Protein AF-A0A6P8VAU6-F1 (afdb_monomer)

Structure (mmCIF, N/CA/C/O backbone):
data_AF-A0A6P8VAU6-F1
#
_entry.id   AF-A0A6P8VAU6-F1
#
loop_
_atom_site.group_PDB
_atom_site.id
_atom_site.type_symbol
_atom_site.label_atom_id
_atom_site.label_alt_id
_atom_site.label_comp_id
_atom_site.label_asym_id
_atom_site.label_entity_id
_atom_site.label_seq_id
_atom_site.pdbx_PDB_ins_code
_atom_site.Cartn_x
_atom_site.Cartn_y
_atom_site.Cartn_z
_atom_site.occupancy
_atom_site.B_iso_or_equiv
_atom_site.auth_seq_id
_atom_site.auth_comp_id
_atom_site.auth_asym_id
_atom_site.auth_atom_id
_atom_site.pdbx_PDB_model_num
ATOM 1 N N . MET A 1 1 ? -32.725 13.453 7.849 1.00 46.34 1 MET A N 1
ATOM 2 C CA . MET A 1 1 ? -32.582 12.201 7.088 1.00 46.34 1 MET A CA 1
ATOM 3 C C . MET A 1 1 ? -31.095 12.018 7.009 1.00 46.34 1 MET A C 1
ATOM 5 O O . MET A 1 1 ? -30.476 12.640 6.162 1.00 46.34 1 MET A O 1
ATOM 9 N N . ASP A 1 2 ? -30.546 11.376 8.035 1.00 48.91 2 ASP A N 1
ATOM 10 C CA . ASP A 1 2 ? -29.108 11.193 8.159 1.00 48.91 2 ASP A CA 1
ATOM 11 C C . ASP A 1 2 ? -28.648 10.354 6.969 1.00 48.91 2 ASP A C 1
ATOM 13 O O . ASP A 1 2 ? -29.185 9.271 6.717 1.00 48.91 2 ASP A O 1
ATOM 17 N N . GLU A 1 3 ? -27.739 10.915 6.176 1.00 56.34 3 GLU A N 1
ATOM 18 C CA . GLU A 1 3 ? -27.004 10.155 5.178 1.00 56.34 3 GLU A CA 1
ATOM 19 C C . GLU A 1 3 ? -26.268 9.054 5.935 1.00 56.34 3 GLU A C 1
ATOM 21 O O . GLU A 1 3 ? -25.452 9.318 6.816 1.00 56.34 3 GLU A O 1
ATOM 26 N N . VAL A 1 4 ? -26.624 7.804 5.645 1.00 54.16 4 VAL A N 1
ATOM 27 C CA . VAL A 1 4 ? -25.883 6.643 6.125 1.00 54.16 4 VAL A CA 1
ATOM 28 C C . VAL A 1 4 ? -24.518 6.705 5.446 1.00 54.16 4 VAL A C 1
ATOM 30 O O . VAL A 1 4 ? -24.362 6.218 4.328 1.00 54.16 4 VAL A O 1
ATOM 33 N N . LEU A 1 5 ? -23.542 7.343 6.091 1.00 50.38 5 LEU A N 1
ATOM 34 C CA . LEU A 1 5 ? -22.136 7.111 5.793 1.00 50.38 5 LEU A CA 1
ATOM 35 C C . LEU A 1 5 ? -21.870 5.664 6.204 1.00 50.38 5 LEU A C 1
ATOM 37 O O . LEU A 1 5 ? -21.798 5.342 7.387 1.00 50.38 5 LEU A O 1
ATOM 41 N N . GLN A 1 6 ? -21.856 4.769 5.218 1.00 59.06 6 GLN A N 1
ATOM 42 C CA . GLN A 1 6 ? -21.338 3.423 5.418 1.00 59.06 6 GLN A CA 1
ATOM 43 C C . GLN A 1 6 ? -19.863 3.589 5.783 1.00 59.06 6 GLN A C 1
ATOM 45 O O . GLN A 1 6 ? -19.097 4.118 4.979 1.00 59.06 6 GLN A O 1
ATOM 50 N N . GLU A 1 7 ? -19.484 3.200 6.998 1.00 66.50 7 GLU A N 1
ATOM 51 C CA . GLU A 1 7 ? -18.077 3.113 7.384 1.00 66.50 7 GLU A CA 1
ATOM 52 C C . GLU A 1 7 ? -17.370 2.207 6.366 1.00 66.50 7 GLU A C 1
ATOM 54 O O . GLU A 1 7 ? -17.841 1.103 6.070 1.00 66.50 7 GLU A O 1
ATOM 59 N N . LEU A 1 8 ? -16.285 2.691 5.755 1.00 82.19 8 LEU A N 1
ATOM 60 C CA . LEU A 1 8 ? -15.542 1.890 4.792 1.00 82.19 8 LEU A CA 1
ATOM 61 C C . LEU A 1 8 ? -14.695 0.892 5.569 1.00 82.19 8 LEU A C 1
ATOM 63 O O . LEU A 1 8 ? -13.731 1.250 6.236 1.00 82.19 8 LEU A O 1
ATOM 67 N N . GLU A 1 9 ? -15.037 -0.386 5.462 1.00 90.25 9 GLU A N 1
ATOM 68 C CA . GLU A 1 9 ? -14.318 -1.435 6.189 1.00 90.25 9 GLU A CA 1
ATOM 69 C C . GLU A 1 9 ? -12.949 -1.739 5.551 1.00 90.25 9 GLU A C 1
ATOM 71 O O . GLU A 1 9 ? -12.030 -2.199 6.230 1.00 90.25 9 GLU A O 1
ATOM 76 N N . GLY A 1 10 ? -12.773 -1.447 4.255 1.00 92.38 10 GLY A N 1
ATOM 77 C CA . GLY A 1 10 ? -11.536 -1.719 3.526 1.00 92.38 10 GLY A CA 1
ATOM 78 C C . GLY A 1 10 ? -11.253 -0.763 2.366 1.00 92.38 10 GLY A C 1
ATOM 79 O O . GLY A 1 10 ? -12.150 -0.349 1.635 1.00 92.38 10 GLY A O 1
ATOM 80 N N . LEU A 1 11 ? -9.969 -0.468 2.171 1.00 95.44 11 LEU A N 1
ATOM 81 C CA . LEU A 1 11 ? -9.415 0.352 1.097 1.00 95.44 11 LEU A CA 1
ATOM 82 C C . LEU A 1 11 ? -8.437 -0.484 0.268 1.00 95.44 11 LEU A C 1
ATOM 84 O O . LEU A 1 11 ? -7.474 -1.033 0.801 1.00 95.44 11 LEU A O 1
ATOM 88 N N . ILE A 1 12 ? -8.654 -0.541 -1.048 1.00 97.56 12 ILE A N 1
ATOM 89 C CA . ILE A 1 12 ? -7.686 -1.099 -1.998 1.00 97.56 12 ILE A CA 1
ATOM 90 C C . ILE A 1 12 ? -7.012 0.059 -2.732 1.00 97.56 12 ILE A C 1
ATOM 92 O O . ILE A 1 12 ? -7.663 0.788 -3.477 1.00 97.56 12 ILE A O 1
ATOM 96 N N . PHE A 1 13 ? -5.702 0.199 -2.559 1.00 98.19 13 PHE A N 1
ATOM 97 C CA . PHE A 1 13 ? -4.890 1.219 -3.212 1.00 98.19 13 PHE A CA 1
ATOM 98 C C . PHE A 1 13 ? -3.945 0.569 -4.225 1.00 98.19 13 PHE A C 1
ATOM 100 O O . PHE A 1 13 ? -3.174 -0.324 -3.882 1.00 98.19 13 PHE A O 1
ATOM 107 N N . VAL A 1 14 ? -3.988 0.985 -5.490 1.00 98.06 14 VAL A N 1
ATOM 108 C CA . VAL A 1 14 ? -3.188 0.365 -6.558 1.00 98.06 14 VAL A CA 1
ATOM 109 C C . VAL A 1 14 ? -2.105 1.329 -7.014 1.00 98.06 14 VAL A C 1
ATOM 111 O O . VAL A 1 14 ? -2.408 2.423 -7.478 1.00 98.06 14 VAL A O 1
ATOM 114 N N . VAL A 1 15 ? -0.847 0.897 -6.944 1.00 97.81 15 VAL A N 1
ATOM 115 C CA . VAL A 1 15 ? 0.310 1.690 -7.368 1.00 97.81 15 VAL A CA 1
ATOM 116 C C . VAL A 1 15 ? 0.929 1.076 -8.613 1.00 97.81 15 VAL A C 1
ATOM 118 O O . VAL A 1 15 ? 1.214 -0.122 -8.658 1.00 97.81 15 VAL A O 1
ATOM 121 N N . ASP A 1 16 ? 1.157 1.899 -9.634 1.00 97.56 16 ASP A N 1
ATOM 122 C CA . ASP A 1 16 ? 1.982 1.521 -10.778 1.00 97.56 16 ASP A CA 1
ATOM 123 C C . ASP A 1 16 ? 3.454 1.485 -10.353 1.00 97.56 16 ASP A C 1
ATOM 125 O O . ASP A 1 16 ? 4.120 2.513 -10.264 1.00 97.56 16 ASP A O 1
ATOM 129 N N . SER A 1 17 ? 3.976 0.286 -10.096 1.00 97.44 17 SER A N 1
ATOM 130 C CA . SER A 1 17 ? 5.348 0.115 -9.604 1.00 97.44 17 SER A CA 1
ATOM 131 C C . SER A 1 17 ? 6.399 0.531 -10.634 1.00 97.44 17 SER A C 1
ATOM 133 O O . SER A 1 17 ? 7.550 0.758 -10.270 1.00 97.44 17 SER A O 1
ATOM 135 N N . ASN A 1 18 ? 6.041 0.599 -11.919 1.00 97.25 18 ASN A N 1
ATOM 136 C CA . ASN A 1 18 ? 6.959 0.976 -12.989 1.00 97.25 18 ASN A CA 1
ATOM 137 C C . ASN A 1 18 ? 7.023 2.502 -13.192 1.00 97.25 18 ASN A C 1
ATOM 139 O O . ASN A 1 18 ? 7.918 2.984 -13.886 1.00 97.25 18 ASN A O 1
ATOM 143 N N . ASP A 1 19 ? 6.120 3.264 -12.568 1.00 96.50 19 ASP A N 1
ATOM 144 C CA . ASP A 1 19 ? 6.100 4.724 -12.627 1.00 96.50 19 ASP A CA 1
ATOM 145 C C . ASP A 1 19 ? 6.757 5.350 -11.393 1.00 96.50 19 ASP A C 1
ATOM 147 O O . ASP A 1 19 ? 6.113 5.791 -10.442 1.00 96.50 19 ASP A O 1
ATOM 151 N N . ARG A 1 20 ? 8.091 5.358 -11.402 1.00 94.12 20 ARG A N 1
ATOM 152 C CA . ARG A 1 20 ? 8.907 5.795 -10.260 1.00 94.12 20 ARG A CA 1
ATOM 153 C C . ARG A 1 20 ? 8.713 7.267 -9.897 1.00 94.12 20 ARG A C 1
ATOM 155 O O . ARG A 1 20 ? 8.882 7.617 -8.731 1.00 94.12 20 ARG A O 1
ATOM 162 N N . GLU A 1 21 ? 8.396 8.108 -10.878 1.00 94.88 21 GLU A N 1
ATOM 163 C CA . GLU A 1 21 ? 8.254 9.556 -10.699 1.00 94.88 21 GLU A CA 1
ATOM 164 C C . GLU A 1 21 ? 6.950 9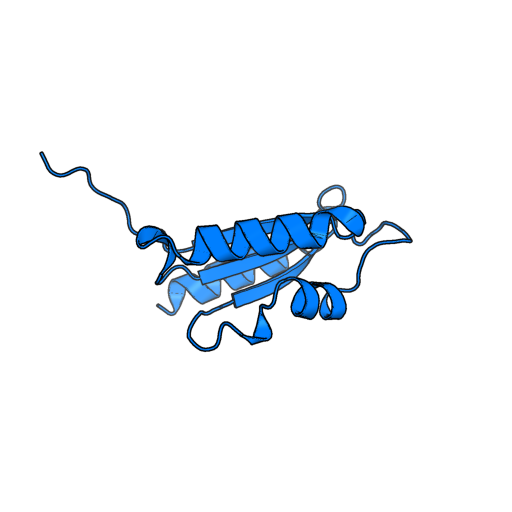.898 -9.971 1.00 94.88 21 GLU A C 1
ATOM 166 O O . GLU A 1 21 ? 6.942 10.778 -9.110 1.00 94.88 21 GLU A O 1
ATOM 171 N N . ARG A 1 22 ? 5.874 9.142 -10.229 1.00 96.31 22 ARG A N 1
ATOM 172 C CA . ARG A 1 22 ? 4.555 9.367 -9.614 1.00 96.31 22 ARG A CA 1
ATOM 173 C C . ARG A 1 22 ? 4.325 8.645 -8.288 1.00 96.31 22 ARG A C 1
ATOM 175 O O . ARG A 1 22 ? 3.261 8.786 -7.684 1.00 96.31 22 ARG A O 1
ATOM 182 N N . VAL A 1 23 ? 5.309 7.908 -7.767 1.00 95.69 23 VAL A N 1
ATOM 183 C CA . VAL A 1 23 ? 5.172 7.284 -6.436 1.00 95.69 23 VAL A CA 1
ATOM 184 C C . VAL A 1 23 ? 5.074 8.329 -5.324 1.00 95.69 23 VAL A C 1
ATOM 186 O O . VAL A 1 23 ? 4.355 8.103 -4.356 1.00 95.69 23 VAL A O 1
ATOM 189 N N . ALA A 1 24 ? 5.752 9.474 -5.456 1.00 94.88 24 ALA A N 1
ATOM 190 C CA . ALA A 1 24 ? 5.638 10.559 -4.478 1.00 94.88 24 ALA A CA 1
ATOM 191 C C . ALA A 1 24 ? 4.205 11.115 -4.428 1.00 94.88 24 ALA A C 1
ATOM 193 O O . ALA A 1 24 ? 3.616 11.176 -3.354 1.00 94.88 24 ALA A O 1
ATOM 194 N N . GLU A 1 25 ? 3.614 11.390 -5.593 1.00 97.25 25 GLU A N 1
ATOM 195 C CA . GLU A 1 25 ? 2.207 11.797 -5.729 1.00 97.25 25 GLU A CA 1
ATOM 196 C C . GLU A 1 25 ? 1.254 10.734 -5.155 1.00 97.25 25 GLU A C 1
ATOM 198 O O . GLU A 1 25 ? 0.340 11.050 -4.399 1.00 97.25 25 GLU A O 1
ATOM 203 N N . SER A 1 26 ? 1.514 9.452 -5.436 1.00 97.19 26 SER A N 1
ATOM 204 C CA . SER A 1 26 ? 0.721 8.341 -4.887 1.00 97.19 26 SER A CA 1
ATOM 205 C C . SER A 1 26 ? 0.804 8.266 -3.358 1.00 97.19 26 SER A C 1
ATOM 207 O O . SER A 1 26 ? -0.173 7.919 -2.702 1.00 97.19 26 SER A O 1
ATOM 209 N N . SER A 1 27 ? 1.968 8.581 -2.784 1.00 97.19 27 SER A N 1
ATOM 210 C CA . SER A 1 27 ? 2.168 8.637 -1.335 1.00 97.19 27 SER A CA 1
ATOM 211 C C . SER A 1 27 ? 1.358 9.776 -0.716 1.00 97.19 27 SER A C 1
ATOM 213 O O . SER A 1 27 ? 0.641 9.552 0.254 1.00 97.19 27 SER 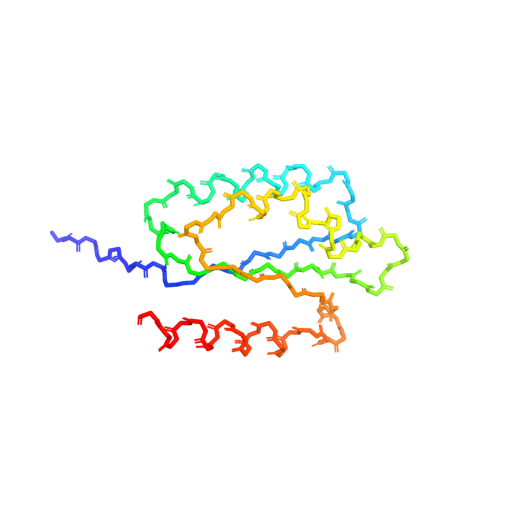A O 1
ATOM 215 N N . GLU A 1 28 ? 1.405 10.971 -1.309 1.00 97.12 28 GLU A N 1
ATOM 216 C CA . GLU A 1 28 ? 0.634 12.134 -0.851 1.00 97.12 28 GLU A CA 1
ATOM 217 C C . GLU A 1 28 ? -0.877 11.873 -0.882 1.00 97.12 28 GLU A C 1
ATOM 219 O O . GLU A 1 28 ? -1.562 12.127 0.112 1.00 97.12 28 GLU A O 1
ATOM 224 N N . GLU A 1 29 ? -1.392 11.299 -1.973 1.00 97.06 29 GLU A N 1
ATOM 225 C CA . GLU A 1 29 ? -2.817 10.976 -2.085 1.00 97.06 29 GLU A CA 1
ATOM 226 C C . GLU A 1 29 ? -3.228 9.880 -1.092 1.00 97.06 29 GLU A C 1
ATOM 228 O O . GLU A 1 29 ? -4.265 10.002 -0.442 1.00 97.06 29 GLU A O 1
ATOM 233 N N . LEU A 1 30 ? -2.389 8.854 -0.892 1.00 96.62 30 LEU A N 1
ATOM 234 C CA . LEU A 1 30 ? -2.637 7.843 0.134 1.00 96.62 30 LEU A CA 1
ATOM 235 C C . LEU A 1 30 ? -2.699 8.477 1.530 1.00 96.62 30 LEU A C 1
ATOM 237 O O . LEU A 1 30 ? -3.629 8.194 2.278 1.00 96.62 30 LEU A O 1
ATOM 241 N N . GLN A 1 31 ? -1.755 9.352 1.893 1.00 95.12 31 GLN A N 1
ATOM 242 C CA . GLN A 1 31 ? -1.782 10.020 3.201 1.00 95.12 31 GLN A CA 1
ATOM 243 C C . GLN A 1 31 ? -3.036 10.880 3.379 1.00 95.12 31 GLN A C 1
ATOM 245 O O . GLN A 1 31 ? -3.621 10.883 4.459 1.00 95.12 31 GLN A O 1
ATOM 250 N N . LYS A 1 32 ? -3.476 11.569 2.322 1.00 94.56 32 LYS A N 1
ATOM 251 C CA . LYS A 1 32 ? -4.712 12.353 2.334 1.00 94.56 32 LYS A CA 1
ATOM 252 C C . LYS A 1 32 ? -5.942 11.466 2.542 1.00 94.56 32 LYS A C 1
ATOM 254 O O . LYS A 1 32 ? -6.721 11.752 3.445 1.00 94.56 32 LYS A O 1
ATOM 259 N N . MET A 1 33 ? -6.074 10.365 1.800 1.00 92.38 33 MET A N 1
ATOM 260 C CA . MET A 1 33 ? -7.164 9.397 1.993 1.00 92.38 33 MET A CA 1
ATOM 261 C C . MET A 1 33 ? -7.173 8.837 3.422 1.00 92.38 33 MET A C 1
ATOM 263 O O . MET A 1 33 ? -8.215 8.735 4.054 1.00 92.38 33 MET A O 1
ATOM 267 N N . LEU A 1 34 ? -6.002 8.534 3.988 1.00 91.19 34 LEU A N 1
ATOM 268 C CA . LEU A 1 34 ? -5.890 8.021 5.358 1.00 91.19 34 LEU A CA 1
ATOM 269 C C . LEU A 1 34 ? -6.235 9.055 6.448 1.00 91.19 34 LEU A C 1
ATOM 271 O O . LEU A 1 34 ? -6.294 8.681 7.621 1.00 91.19 34 LEU A O 1
ATOM 275 N N . THR A 1 35 ? -6.445 10.327 6.089 1.00 90.69 35 THR A N 1
ATOM 276 C CA . THR A 1 35 ? -6.925 11.372 7.011 1.00 90.69 35 THR A CA 1
ATOM 277 C C . THR A 1 35 ? -8.445 11.528 7.012 1.00 90.69 35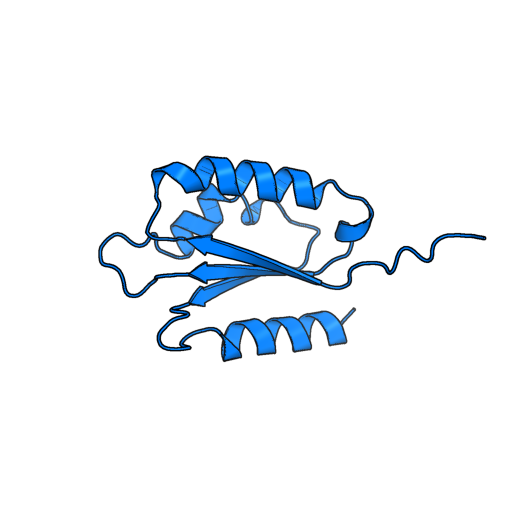 THR A C 1
ATOM 279 O O . THR A 1 35 ? -8.963 12.240 7.869 1.00 90.69 35 THR A O 1
ATOM 282 N N . GLU A 1 36 ? -9.150 10.876 6.082 1.00 90.12 36 GLU A N 1
ATOM 283 C CA . GLU A 1 36 ? -10.612 10.880 6.010 1.00 90.12 36 GLU A CA 1
ATOM 284 C C . GLU A 1 36 ? -11.195 10.014 7.137 1.00 90.12 36 GLU A C 1
ATOM 286 O O . GLU A 1 36 ? -10.720 8.901 7.394 1.00 90.12 36 GLU A O 1
ATOM 291 N N . ASP A 1 37 ? -12.215 10.528 7.830 1.00 86.81 37 ASP A N 1
ATOM 292 C CA . ASP A 1 37 ? -12.811 9.862 8.995 1.00 86.81 37 ASP A CA 1
ATOM 293 C C . ASP A 1 37 ? -13.415 8.501 8.609 1.00 86.81 37 ASP A C 1
ATOM 295 O O . ASP A 1 37 ? -13.307 7.535 9.365 1.00 86.81 37 ASP A O 1
ATOM 299 N N . GLU A 1 38 ? -13.955 8.394 7.393 1.00 87.56 38 GLU A N 1
ATOM 300 C CA . GLU A 1 38 ? -14.533 7.179 6.814 1.00 87.56 38 GLU A CA 1
ATOM 301 C C . GLU A 1 38 ? -13.508 6.050 6.638 1.00 87.56 38 GLU A C 1
ATOM 303 O O . GLU A 1 38 ? -13.880 4.877 6.611 1.00 87.56 38 GLU A O 1
ATOM 308 N N . LEU A 1 39 ? -12.221 6.393 6.516 1.00 88.62 39 LEU A N 1
ATOM 309 C CA . LEU A 1 39 ? -11.120 5.460 6.274 1.00 88.62 39 LEU A CA 1
ATOM 310 C C . LEU A 1 39 ? -10.266 5.203 7.514 1.00 88.62 39 LEU A C 1
ATOM 312 O O . LEU A 1 39 ? -9.309 4.422 7.450 1.00 88.62 39 LEU A O 1
ATOM 316 N N . LYS A 1 40 ? -10.591 5.831 8.646 1.00 85.62 40 LYS A N 1
ATOM 317 C CA . LYS A 1 40 ? -9.819 5.735 9.887 1.00 85.62 40 LYS A CA 1
ATOM 318 C C . LYS A 1 40 ? -9.637 4.289 10.345 1.00 85.62 40 LYS A C 1
ATOM 320 O O . LYS A 1 40 ? -8.499 3.875 10.588 1.00 85.62 40 LYS A O 1
ATOM 325 N N . ASP A 1 41 ? -10.713 3.509 10.343 1.00 87.88 41 ASP A N 1
ATOM 326 C CA . ASP A 1 41 ? -10.718 2.115 10.806 1.00 87.88 41 ASP A CA 1
ATOM 327 C C . ASP A 1 41 ? -10.653 1.092 9.654 1.00 87.88 41 ASP A C 1
ATOM 329 O O . ASP A 1 41 ? -10.480 -0.105 9.887 1.00 87.88 41 ASP A O 1
ATOM 333 N N . ALA A 1 42 ? -10.664 1.568 8.402 1.00 92.81 42 ALA A N 1
ATOM 334 C CA . ALA A 1 42 ? -10.527 0.731 7.215 1.00 92.81 42 ALA A CA 1
ATOM 335 C C . ALA A 1 42 ? -9.197 -0.041 7.198 1.00 92.81 42 ALA A C 1
ATOM 337 O O . ALA A 1 42 ? -8.120 0.528 7.455 1.00 92.81 42 ALA A O 1
ATOM 338 N N . VAL A 1 43 ? -9.249 -1.317 6.809 1.00 95.69 43 VAL A N 1
ATOM 339 C CA . VAL A 1 43 ? -8.046 -2.096 6.477 1.00 95.69 43 VAL A CA 1
ATOM 340 C C . VAL A 1 43 ? -7.501 -1.660 5.114 1.00 95.69 43 VAL A C 1
ATOM 342 O O . VAL A 1 43 ? -8.264 -1.392 4.190 1.00 95.69 43 VAL A O 1
ATOM 345 N N . LEU A 1 44 ? -6.180 -1.582 4.960 1.00 97.50 44 LEU A N 1
ATOM 346 C CA . LEU A 1 44 ? -5.542 -1.106 3.728 1.00 97.50 44 LEU A CA 1
ATOM 347 C C . LEU A 1 44 ? -4.847 -2.252 2.982 1.00 97.50 44 LEU A C 1
ATOM 349 O O . LEU A 1 44 ? -3.835 -2.776 3.439 1.00 97.50 44 LEU A O 1
ATOM 353 N N . LEU A 1 45 ? -5.324 -2.588 1.787 1.00 98.44 45 LEU A N 1
ATOM 354 C CA . LEU A 1 45 ? -4.592 -3.425 0.839 1.00 98.44 45 LEU A CA 1
ATOM 355 C C . LEU A 1 45 ? -3.928 -2.543 -0.222 1.00 98.44 45 LEU A C 1
ATOM 357 O O . LEU A 1 45 ? -4.610 -1.856 -0.976 1.00 98.44 45 LEU A O 1
ATOM 361 N N . VAL A 1 46 ? -2.605 -2.612 -0.341 1.00 98.62 46 VAL A N 1
ATOM 362 C CA . VAL A 1 46 ? -1.856 -1.966 -1.423 1.00 98.62 46 VAL A CA 1
ATOM 363 C C . VAL A 1 46 ? -1.473 -3.000 -2.479 1.00 98.62 46 VAL A C 1
ATOM 36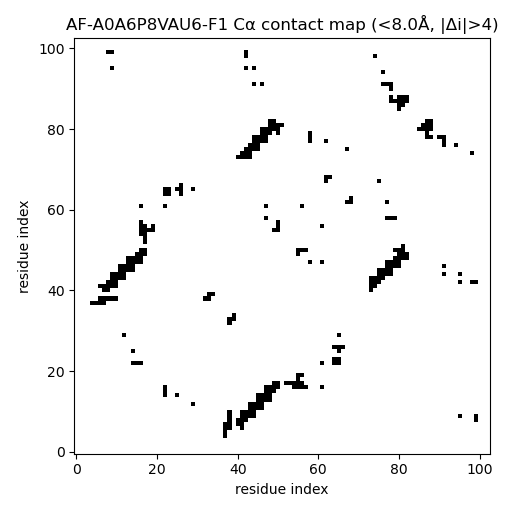5 O O . VAL A 1 46 ? -0.770 -3.965 -2.190 1.00 98.62 46 VAL A O 1
ATOM 368 N N . PHE A 1 47 ? -1.860 -2.786 -3.731 1.00 98.75 47 PHE A N 1
ATOM 369 C CA . PHE A 1 47 ? -1.331 -3.550 -4.855 1.00 98.75 47 PHE A CA 1
ATOM 370 C C . PHE A 1 47 ? -0.138 -2.824 -5.474 1.00 98.75 47 PHE A C 1
ATOM 372 O O . PHE A 1 47 ? -0.287 -1.771 -6.092 1.00 98.75 47 PHE A O 1
ATOM 379 N N . ALA A 1 48 ? 1.045 -3.426 -5.360 1.00 98.50 48 ALA A N 1
ATOM 380 C CA . ALA A 1 48 ? 2.213 -3.048 -6.146 1.00 98.50 48 ALA A CA 1
ATOM 381 C C . ALA A 1 48 ? 2.058 -3.664 -7.543 1.00 98.50 48 ALA A C 1
ATOM 383 O O . ALA A 1 48 ? 2.442 -4.810 -7.769 1.00 98.50 48 ALA A O 1
ATOM 384 N N . ASN A 1 49 ? 1.419 -2.940 -8.462 1.00 98.25 49 ASN A N 1
ATOM 385 C CA . ASN A 1 49 ? 1.035 -3.441 -9.781 1.00 98.25 49 ASN A CA 1
ATOM 386 C C . ASN A 1 49 ? 2.157 -3.258 -10.821 1.00 98.25 49 ASN A C 1
ATOM 388 O O . ASN A 1 49 ? 3.050 -2.429 -10.639 1.00 98.25 49 ASN A O 1
ATOM 392 N N . LYS A 1 50 ? 2.070 -3.992 -11.936 1.00 97.88 50 LYS A N 1
ATOM 393 C CA . LYS A 1 50 ? 3.036 -4.024 -13.053 1.00 97.88 50 LYS A CA 1
ATOM 394 C C . LYS A 1 50 ? 4.413 -4.587 -12.693 1.00 97.88 50 LYS A C 1
ATOM 396 O O . LYS A 1 50 ? 5.434 -4.156 -13.225 1.00 97.88 50 LYS A O 1
ATOM 401 N N . GLN A 1 51 ? 4.443 -5.551 -11.777 1.00 97.75 51 GLN A N 1
ATOM 402 C CA . GLN A 1 51 ? 5.676 -6.193 -11.300 1.00 97.75 51 GLN A CA 1
ATOM 403 C C . GLN A 1 51 ? 6.369 -7.066 -12.362 1.00 97.75 51 GLN A C 1
ATOM 405 O O . GLN A 1 51 ? 7.491 -7.514 -12.161 1.00 97.75 51 GLN A O 1
ATOM 410 N N . ASP A 1 52 ? 5.721 -7.285 -13.504 1.00 96.69 52 ASP A N 1
ATOM 411 C CA . ASP A 1 52 ? 6.284 -7.918 -14.695 1.00 96.69 52 ASP A CA 1
ATOM 412 C C . ASP A 1 52 ? 7.236 -7.005 -15.489 1.00 96.69 52 ASP A C 1
ATOM 414 O O . ASP A 1 52 ? 8.006 -7.492 -16.319 1.00 96.69 52 ASP A O 1
ATOM 418 N N . LEU A 1 53 ? 7.202 -5.689 -15.256 1.00 97.12 53 LEU A N 1
ATOM 419 C CA . LEU A 1 53 ? 8.012 -4.729 -16.001 1.00 97.12 53 LEU A CA 1
ATOM 420 C C . LEU A 1 53 ? 9.429 -4.588 -15.414 1.00 97.12 53 LEU A C 1
ATOM 422 O O . LEU A 1 53 ? 9.605 -4.573 -14.196 1.00 97.12 53 LEU A O 1
ATOM 426 N N . PRO A 1 54 ? 10.462 -4.406 -16.259 1.00 93.50 54 PRO A N 1
ATOM 427 C CA . PRO A 1 54 ? 11.864 -4.456 -15.833 1.00 93.50 54 PRO A CA 1
ATOM 428 C C . PRO A 1 54 ? 12.279 -3.331 -14.875 1.00 93.50 54 PRO A C 1
ATOM 430 O O . PRO A 1 54 ? 13.256 -3.486 -14.149 1.00 93.50 54 PRO A O 1
ATOM 433 N N . ASN A 1 55 ? 11.557 -2.206 -14.865 1.00 94.69 55 ASN A N 1
ATOM 434 C CA . ASN A 1 55 ? 11.859 -1.064 -14.000 1.00 94.69 55 ASN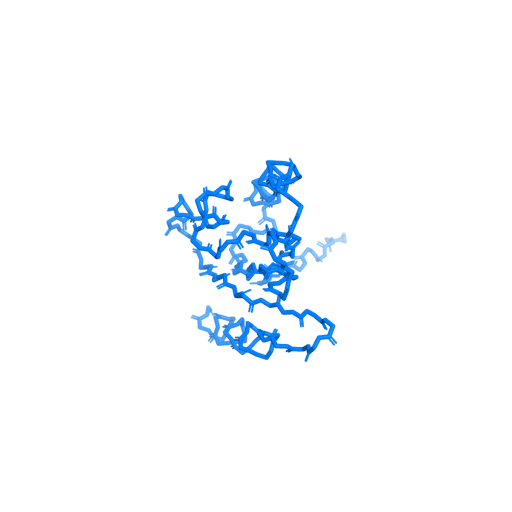 A CA 1
ATOM 435 C C . ASN A 1 55 ? 10.924 -0.969 -12.788 1.00 94.69 55 ASN A C 1
ATOM 437 O O . ASN A 1 55 ? 11.007 0.018 -12.046 1.00 94.69 55 ASN A O 1
ATOM 441 N N . ALA A 1 56 ? 10.072 -1.978 -12.572 1.00 97.44 56 ALA A N 1
ATOM 442 C CA . ALA A 1 56 ? 9.161 -2.025 -11.443 1.00 97.44 56 ALA A CA 1
ATOM 443 C C . ALA A 1 56 ? 9.922 -1.906 -10.116 1.00 97.44 56 ALA A C 1
ATOM 445 O O . ALA A 1 56 ? 10.953 -2.543 -9.891 1.00 97.44 56 ALA A O 1
ATOM 446 N N . LEU A 1 57 ? 9.419 -1.049 -9.237 1.00 97.88 57 LEU A N 1
ATOM 447 C CA . LEU A 1 57 ? 9.912 -0.917 -7.879 1.00 97.88 57 LEU A CA 1
ATOM 448 C C . LEU A 1 57 ? 9.601 -2.195 -7.096 1.00 97.88 57 LEU A C 1
ATOM 450 O O . LEU A 1 57 ? 8.461 -2.668 -7.141 1.00 97.88 57 LEU A O 1
ATOM 454 N N . PRO A 1 58 ? 10.567 -2.745 -6.345 1.00 97.56 58 PRO A N 1
ATOM 455 C CA . PRO A 1 58 ? 10.285 -3.863 -5.467 1.00 97.56 58 PRO A CA 1
ATOM 456 C C . PRO A 1 58 ? 9.322 -3.428 -4.359 1.00 97.56 58 PRO A C 1
ATOM 458 O O . PRO A 1 58 ? 9.317 -2.276 -3.919 1.00 97.56 58 PRO A O 1
ATOM 461 N N . VAL A 1 59 ? 8.539 -4.384 -3.860 1.00 97.81 59 VAL A N 1
ATOM 462 C CA . VAL A 1 59 ? 7.562 -4.163 -2.783 1.00 97.81 59 VAL A CA 1
ATOM 463 C C . VAL A 1 59 ? 8.187 -3.477 -1.564 1.00 97.81 59 VAL A C 1
ATOM 465 O O . VAL A 1 59 ? 7.564 -2.596 -0.978 1.00 97.81 59 VAL A O 1
ATOM 468 N N . SER A 1 60 ? 9.426 -3.821 -1.205 1.00 97.75 60 SER A N 1
ATOM 469 C CA . SER A 1 60 ? 10.142 -3.191 -0.089 1.00 97.75 60 SER A CA 1
ATOM 470 C C . SER A 1 60 ? 10.376 -1.694 -0.308 1.00 97.75 60 SER A C 1
ATOM 472 O O . SER A 1 60 ? 10.122 -0.901 0.590 1.00 97.75 60 SER A O 1
ATOM 474 N N . GLU A 1 61 ? 10.783 -1.291 -1.514 1.00 97.81 61 GLU A N 1
ATOM 475 C CA . GLU A 1 61 ? 11.022 0.119 -1.841 1.00 97.81 61 GLU A CA 1
ATOM 476 C C . GLU A 1 61 ? 9.704 0.906 -1.905 1.00 97.81 61 GLU A C 1
ATOM 478 O O . GLU A 1 61 ? 9.630 2.032 -1.417 1.00 97.81 61 GLU A O 1
ATOM 483 N N . LEU A 1 62 ? 8.630 0.307 -2.438 1.00 97.88 62 LEU A N 1
ATOM 484 C CA . LEU A 1 62 ? 7.294 0.916 -2.391 1.00 97.88 62 LEU A CA 1
ATOM 485 C C . LEU A 1 62 ? 6.777 1.068 -0.960 1.00 97.88 62 LEU A C 1
ATOM 487 O O . LEU A 1 62 ? 6.221 2.108 -0.623 1.00 97.88 62 LEU A O 1
ATOM 491 N N . THR A 1 63 ? 7.001 0.069 -0.107 1.00 98.06 63 THR A N 1
ATOM 492 C CA . THR A 1 63 ? 6.626 0.115 1.315 1.00 98.06 63 THR A CA 1
ATOM 493 C C . THR A 1 63 ? 7.253 1.323 2.015 1.00 98.06 63 THR A C 1
ATOM 495 O O . THR A 1 63 ? 6.581 2.012 2.784 1.00 98.06 63 THR A O 1
ATOM 498 N N . GLU A 1 64 ? 8.530 1.594 1.733 1.00 97.38 64 GLU A N 1
ATOM 499 C CA . GLU A 1 64 ? 9.254 2.750 2.265 1.00 97.38 64 GLU A CA 1
ATOM 500 C C . GLU A 1 64 ? 8.736 4.069 1.679 1.00 97.38 64 GLU A C 1
ATOM 502 O O . GLU A 1 64 ? 8.397 4.979 2.433 1.00 97.38 64 GLU A O 1
ATOM 507 N N . LYS A 1 65 ? 8.618 4.169 0.347 1.00 97.31 65 LYS A N 1
ATOM 508 C CA . LYS A 1 65 ? 8.188 5.401 -0.342 1.00 97.31 65 LYS A CA 1
ATOM 509 C C . LYS A 1 65 ? 6.753 5.822 -0.006 1.00 97.31 65 LYS A C 1
ATOM 511 O O . LYS A 1 65 ? 6.471 7.016 0.061 1.00 97.31 65 LYS A O 1
ATOM 516 N N . LEU A 1 66 ? 5.862 4.857 0.217 1.00 97.81 66 LEU A N 1
ATOM 517 C CA . LEU A 1 66 ? 4.475 5.097 0.633 1.00 97.81 66 LEU A CA 1
ATOM 518 C C . LEU A 1 66 ? 4.339 5.330 2.148 1.00 97.81 66 LEU A C 1
ATOM 520 O O . LEU A 1 66 ? 3.247 5.613 2.633 1.00 97.81 66 LEU A O 1
ATOM 524 N N . GLY A 1 67 ? 5.424 5.173 2.917 1.00 96.94 67 GLY A N 1
ATOM 525 C CA . GLY A 1 67 ? 5.411 5.388 4.362 1.00 96.94 67 GLY A CA 1
ATOM 526 C C . GLY A 1 67 ? 4.571 4.373 5.142 1.00 96.94 67 GLY A C 1
ATOM 527 O O . GLY A 1 67 ? 4.183 4.657 6.273 1.00 96.94 67 GLY A O 1
ATOM 528 N N . LEU A 1 68 ? 4.304 3.179 4.593 1.00 97.12 68 LEU A N 1
ATOM 529 C CA . LEU A 1 68 ? 3.398 2.197 5.216 1.00 97.12 68 LEU A CA 1
ATOM 530 C C . LEU A 1 68 ? 3.886 1.751 6.600 1.00 97.12 68 LEU A C 1
ATOM 532 O O . LEU A 1 68 ? 3.097 1.506 7.508 1.00 97.12 68 LEU A O 1
ATOM 536 N N . GLN A 1 69 ? 5.204 1.733 6.807 1.00 95.19 69 GLN A N 1
ATOM 537 C CA . GLN A 1 69 ? 5.802 1.427 8.107 1.00 95.19 69 GLN A CA 1
ATOM 538 C C . GLN A 1 69 ? 5.416 2.432 9.204 1.00 95.19 69 GLN A C 1
ATOM 540 O O . GLN A 1 69 ? 5.475 2.090 10.380 1.00 95.19 69 GLN A O 1
ATOM 545 N N . ALA A 1 70 ? 5.015 3.659 8.871 1.00 94.50 70 ALA A N 1
ATOM 546 C CA . ALA A 1 70 ? 4.560 4.624 9.870 1.00 94.50 70 ALA A CA 1
ATOM 547 C C . ALA A 1 70 ? 3.134 4.326 10.378 1.00 94.50 70 ALA A C 1
ATOM 549 O O . ALA A 1 70 ? 2.758 4.794 11.454 1.00 94.50 70 ALA A O 1
ATOM 550 N N . LEU A 1 71 ? 2.358 3.506 9.659 1.00 93.62 71 LEU A N 1
ATOM 551 C CA . LEU A 1 71 ? 0.958 3.192 9.955 1.00 93.62 71 LEU A CA 1
ATOM 552 C C . LEU A 1 71 ? 0.831 2.128 11.062 1.00 93.62 71 LEU A C 1
ATOM 554 O O . LEU A 1 71 ? 0.355 1.020 10.836 1.00 93.62 71 LEU A O 1
ATOM 558 N N . ARG A 1 72 ? 1.282 2.449 12.282 1.00 89.50 72 ARG A N 1
ATOM 559 C CA . ARG A 1 72 ? 1.322 1.503 13.421 1.00 89.50 72 ARG A CA 1
ATOM 560 C C . ARG A 1 72 ? -0.051 1.049 13.918 1.00 89.50 72 ARG A C 1
ATOM 562 O O . ARG A 1 72 ? -0.154 -0.046 14.456 1.00 89.50 72 ARG A O 1
ATOM 569 N N . ASN A 1 73 ? -1.076 1.882 13.748 1.00 89.06 73 ASN A N 1
ATOM 570 C CA . ASN A 1 73 ? -2.424 1.648 14.276 1.00 89.06 73 ASN A CA 1
ATOM 571 C C . ASN A 1 73 ? -3.428 1.236 13.189 1.00 89.06 73 ASN A C 1
ATOM 573 O O . ASN A 1 73 ? -4.629 1.297 13.421 1.00 89.06 73 ASN A O 1
ATOM 577 N N . LYS A 1 74 ? -2.955 0.860 11.996 1.00 92.44 74 LYS A N 1
ATOM 578 C CA . LYS A 1 74 ? -3.801 0.451 10.873 1.00 92.44 74 LYS A CA 1
ATOM 579 C C . LYS A 1 74 ? -3.371 -0.925 10.393 1.00 92.44 74 LYS A C 1
ATOM 581 O O . LYS A 1 74 ? -2.178 -1.181 10.252 1.00 92.44 74 LYS A O 1
ATOM 586 N N . ASN A 1 75 ? -4.337 -1.799 10.133 1.00 95.38 75 ASN A N 1
ATOM 587 C CA . ASN A 1 75 ? -4.063 -3.089 9.518 1.00 95.38 75 ASN A CA 1
ATOM 588 C C . ASN A 1 75 ? -3.837 -2.882 8.018 1.00 95.38 75 ASN A C 1
ATOM 590 O O . ASN A 1 75 ? -4.727 -2.389 7.322 1.00 95.38 75 ASN A O 1
ATOM 594 N N . TRP A 1 76 ? -2.648 -3.219 7.528 1.00 97.62 76 TRP A N 1
ATOM 595 C CA . TRP A 1 76 ? -2.300 -3.051 6.125 1.00 97.62 76 TRP A CA 1
ATOM 596 C C . TRP A 1 76 ? -1.489 -4.227 5.586 1.00 97.62 76 TRP A C 1
ATOM 598 O O . TRP A 1 76 ? -0.778 -4.908 6.326 1.00 97.62 76 TRP A O 1
ATOM 608 N N . HIS A 1 77 ? -1.568 -4.429 4.274 1.00 98.25 77 HIS A N 1
ATOM 609 C CA . HIS A 1 77 ? -0.739 -5.374 3.530 1.00 98.25 77 HIS A CA 1
ATOM 610 C C . HIS A 1 77 ? -0.409 -4.817 2.159 1.00 98.25 77 HIS A C 1
ATOM 612 O O . HIS A 1 77 ? -1.177 -4.048 1.586 1.00 98.25 77 HIS A O 1
ATOM 618 N N . ILE A 1 78 ? 0.739 -5.218 1.627 1.00 98.56 78 ILE A N 1
ATOM 619 C CA . ILE A 1 78 ? 1.157 -4.873 0.275 1.00 98.56 78 ILE A CA 1
ATOM 620 C C . ILE A 1 78 ? 1.438 -6.147 -0.514 1.00 98.56 78 ILE A C 1
ATOM 622 O O . ILE A 1 78 ? 2.188 -7.021 -0.080 1.00 98.56 78 ILE A O 1
ATOM 626 N N . GLN A 1 79 ? 0.839 -6.239 -1.696 1.00 98.69 79 GLN A N 1
ATOM 627 C CA . GLN A 1 79 ? 0.879 -7.424 -2.536 1.00 98.69 79 GLN A CA 1
ATOM 628 C C . GLN A 1 79 ? 1.475 -7.095 -3.908 1.00 98.69 79 GLN A C 1
ATOM 630 O O . GLN A 1 79 ? 0.947 -6.273 -4.661 1.00 98.69 79 GLN A O 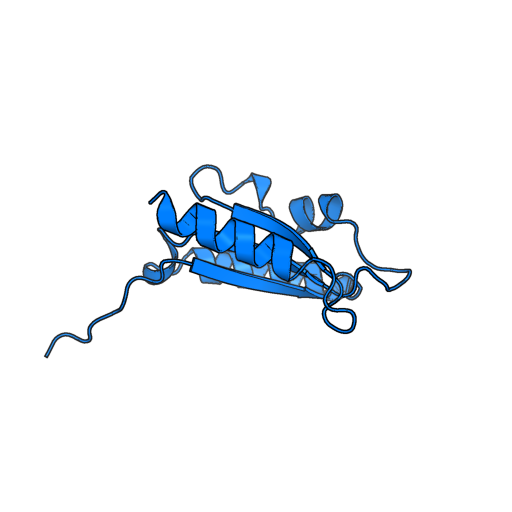1
ATOM 635 N N . SER A 1 80 ? 2.572 -7.776 -4.251 1.00 98.25 80 SER A N 1
ATOM 636 C CA . SER A 1 80 ? 3.131 -7.770 -5.610 1.00 98.25 80 SER A CA 1
ATOM 637 C C . SER A 1 80 ? 2.096 -8.324 -6.587 1.00 98.25 80 SER A C 1
ATOM 639 O O . SER A 1 80 ? 1.506 -9.369 -6.305 1.00 98.25 80 SER A O 1
ATOM 641 N N . THR A 1 81 ? 1.846 -7.611 -7.689 1.00 98.38 81 THR A N 1
ATOM 642 C CA . THR A 1 81 ? 0.752 -7.908 -8.622 1.00 98.38 81 THR A CA 1
ATOM 643 C C . THR A 1 81 ? 1.135 -7.630 -10.075 1.00 98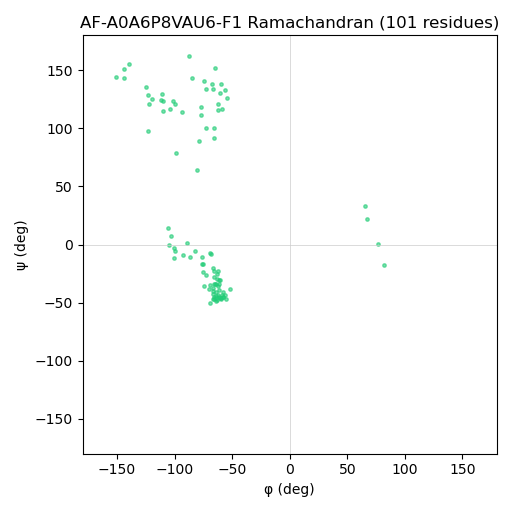.38 81 THR A C 1
ATOM 645 O O . THR A 1 81 ? 1.796 -6.637 -10.394 1.00 98.38 81 THR A O 1
ATOM 648 N N . CYS A 1 82 ? 0.644 -8.474 -10.980 1.00 97.25 82 CYS A N 1
ATOM 649 C CA . CYS A 1 82 ? 0.556 -8.179 -12.407 1.00 97.25 82 CYS A CA 1
ATOM 650 C C . CYS A 1 82 ? -0.903 -8.333 -12.846 1.00 97.25 82 CYS A C 1
ATOM 652 O O . CYS A 1 82 ? -1.375 -9.439 -13.108 1.00 97.25 82 CYS A O 1
ATOM 654 N N . ALA A 1 83 ? -1.636 -7.220 -12.931 1.00 94.81 83 ALA A N 1
ATOM 655 C CA . ALA A 1 83 ? -3.073 -7.253 -13.211 1.00 94.81 83 ALA A CA 1
ATOM 656 C C . ALA A 1 83 ? -3.422 -7.886 -14.572 1.00 94.81 83 ALA A C 1
ATOM 658 O O . ALA A 1 83 ? -4.468 -8.512 -14.705 1.00 94.81 83 ALA A O 1
ATOM 659 N N . THR A 1 84 ? -2.548 -7.764 -15.576 1.00 95.25 84 THR A N 1
ATOM 660 C CA . THR A 1 84 ? -2.761 -8.346 -16.914 1.00 95.25 84 THR A CA 1
ATOM 661 C C . THR A 1 84 ? -2.604 -9.866 -16.934 1.00 95.25 84 THR A C 1
ATOM 663 O O . THR A 1 84 ? -3.212 -10.525 -17.774 1.00 95.25 84 THR A O 1
ATOM 666 N N . GLN A 1 85 ? -1.817 -10.424 -16.012 1.00 94.38 85 GLN A N 1
ATOM 667 C CA . GLN A 1 85 ? -1.617 -11.869 -15.854 1.00 94.38 85 GLN A CA 1
ATOM 668 C C . GLN A 1 85 ? -2.446 -12.452 -14.699 1.00 94.38 85 GLN A C 1
ATOM 670 O O . GLN A 1 85 ? -2.541 -13.668 -14.559 1.00 94.38 85 GLN A O 1
ATOM 675 N N . GLY A 1 86 ? -3.035 -11.592 -13.866 1.00 93.81 86 GLY A N 1
ATOM 676 C CA . GLY A 1 86 ? -3.817 -11.956 -12.689 1.00 93.81 86 GLY A CA 1
ATOM 677 C C . GLY A 1 86 ? -2.994 -12.401 -11.476 1.00 93.81 86 GLY A C 1
ATOM 678 O O . GLY A 1 86 ? -3.580 -12.720 -10.443 1.00 93.81 86 GLY A O 1
ATOM 679 N N . SER A 1 87 ? -1.659 -12.418 -11.560 1.00 96.88 87 SER A N 1
ATOM 680 C CA . SER A 1 87 ? -0.806 -12.838 -10.444 1.00 96.88 87 SER A CA 1
ATOM 681 C C . SER A 1 87 ? -0.888 -11.851 -9.280 1.00 96.88 87 SER A C 1
ATOM 683 O O . SER A 1 87 ? -0.907 -10.636 -9.491 1.00 96.88 87 SER A O 1
ATOM 685 N N . GLY A 1 88 ? -0.951 -12.369 -8.051 1.00 97.69 88 GLY A N 1
ATOM 686 C CA . GLY A 1 88 ? -1.031 -11.569 -6.828 1.00 97.69 88 GLY A CA 1
ATOM 687 C C . GLY A 1 88 ? -2.432 -11.062 -6.475 1.00 97.69 88 GLY A C 1
ATOM 688 O O . GLY A 1 88 ? -2.664 -10.693 -5.326 1.00 97.69 88 GLY A O 1
ATOM 689 N N . LEU A 1 89 ? -3.384 -11.054 -7.419 1.00 97.81 89 LEU A N 1
ATOM 690 C CA . LEU A 1 89 ? -4.739 -10.556 -7.157 1.00 97.81 89 LEU A CA 1
ATOM 691 C C . LEU A 1 89 ? -5.474 -11.428 -6.138 1.00 97.81 89 LEU A C 1
ATOM 693 O O . LEU A 1 89 ? -6.065 -10.903 -5.197 1.00 97.81 89 LEU A O 1
ATOM 697 N N . TYR A 1 90 ? -5.430 -12.751 -6.315 1.00 97.44 90 TYR A N 1
ATOM 698 C CA . TYR A 1 90 ? -6.113 -13.677 -5.415 1.00 97.44 90 TYR A CA 1
ATOM 699 C C . TYR A 1 90 ? -5.521 -13.613 -4.006 1.00 97.44 90 TYR A C 1
ATOM 701 O O . TYR A 1 90 ? -6.262 -13.527 -3.036 1.00 97.44 90 TYR A O 1
ATOM 709 N N . GLU A 1 91 ? -4.194 -13.595 -3.889 1.00 98.12 91 GLU A N 1
ATOM 710 C CA . GLU A 1 91 ? -3.487 -13.527 -2.613 1.00 98.12 91 GLU A CA 1
ATOM 711 C C . GLU A 1 91 ? -3.824 -12.242 -1.849 1.00 98.12 91 GLU A C 1
ATOM 713 O O . GLU A 1 91 ? -4.135 -12.298 -0.658 1.00 98.12 91 GLU A O 1
ATOM 718 N N . GLY A 1 92 ? -3.830 -11.096 -2.539 1.00 98.06 92 GLY A N 1
ATOM 719 C CA . GLY A 1 92 ? -4.190 -9.816 -1.932 1.00 98.06 92 GLY A CA 1
ATOM 720 C C . GLY A 1 92 ? -5.652 -9.770 -1.490 1.00 98.06 92 GLY A C 1
ATOM 721 O O . GLY A 1 92 ? -5.941 -9.357 -0.368 1.00 98.06 92 GLY A O 1
ATOM 722 N N . LEU A 1 93 ? -6.576 -10.241 -2.333 1.00 97.56 93 LEU A N 1
ATOM 723 C CA . LEU A 1 93 ? -8.004 -10.273 -2.002 1.00 97.56 93 LEU A CA 1
ATOM 724 C C . LEU A 1 93 ? -8.332 -11.291 -0.902 1.00 97.56 93 LEU A C 1
ATOM 726 O O . LEU A 1 93 ? -9.184 -11.019 -0.059 1.00 97.56 93 LEU A O 1
ATOM 730 N N . ASN A 1 94 ? -7.639 -12.431 -0.866 1.00 97.44 94 ASN A N 1
ATOM 731 C CA . ASN A 1 94 ? -7.770 -13.401 0.216 1.00 97.44 94 ASN A CA 1
ATOM 732 C C . ASN A 1 94 ? -7.307 -12.795 1.547 1.00 97.44 94 ASN A C 1
ATOM 734 O O . ASN A 1 94 ? -8.028 -12.884 2.538 1.00 97.44 94 ASN A O 1
ATOM 738 N N . TRP A 1 95 ? -6.155 -12.110 1.560 1.00 98.00 95 TRP A N 1
ATOM 739 C CA . TRP A 1 95 ? -5.702 -11.382 2.748 1.00 98.00 95 TRP A CA 1
ATOM 740 C C . TRP A 1 95 ? -6.731 -10.341 3.203 1.00 98.00 95 TRP A C 1
ATOM 742 O O . TRP A 1 95 ? -7.049 -10.277 4.388 1.00 98.00 95 TRP A O 1
ATOM 752 N N . LEU A 1 96 ? -7.286 -9.562 2.267 1.00 97.00 96 LEU A N 1
ATOM 753 C CA . LEU A 1 96 ? -8.295 -8.551 2.582 1.00 97.00 96 LEU A CA 1
ATOM 754 C C . LEU A 1 96 ? -9.537 -9.188 3.215 1.00 97.00 96 LEU A C 1
ATOM 756 O O . LEU A 1 96 ? -9.997 -8.725 4.253 1.00 97.00 96 LEU A O 1
ATOM 760 N N . SER A 1 97 ? -10.035 -10.284 2.638 1.00 95.81 97 SER A N 1
ATOM 761 C CA . SER A 1 97 ? -11.168 -11.032 3.190 1.00 95.81 97 SER A CA 1
ATOM 762 C C . SER A 1 97 ? -10.889 -11.513 4.618 1.00 95.81 97 SER A C 1
ATOM 764 O O . SER A 1 97 ? -11.737 -11.368 5.498 1.00 95.81 97 SER A O 1
ATOM 766 N N . GLU A 1 98 ? -9.705 -12.069 4.876 1.00 96.25 98 GLU A N 1
ATOM 767 C CA . GLU A 1 98 ? -9.316 -12.519 6.216 1.00 96.25 98 GLU A CA 1
ATOM 768 C C . GLU A 1 98 ? -9.164 -11.361 7.209 1.00 96.25 98 GLU A C 1
ATOM 770 O O . GLU A 1 98 ? -9.499 -11.522 8.383 1.00 96.25 98 GLU A O 1
ATOM 775 N N . ALA A 1 99 ? -8.648 -10.215 6.759 1.00 94.62 99 ALA A N 1
ATOM 776 C CA . ALA A 1 99 ? -8.479 -9.019 7.577 1.00 94.62 99 ALA A CA 1
ATOM 777 C C . ALA A 1 99 ? -9.831 -8.426 7.993 1.00 94.62 99 ALA A C 1
ATOM 779 O O . ALA A 1 99 ? -10.009 -8.102 9.163 1.00 94.62 99 ALA A O 1
ATOM 780 N N . LEU A 1 100 ? -10.790 -8.362 7.065 1.00 92.25 100 LEU A N 1
ATOM 781 C CA . LEU A 1 100 ? -12.148 -7.872 7.320 1.00 92.25 100 LEU A CA 1
ATOM 782 C C . LEU A 1 100 ? -12.931 -8.777 8.278 1.00 92.25 100 LEU A C 1
ATOM 784 O O . LEU A 1 100 ? -13.702 -8.294 9.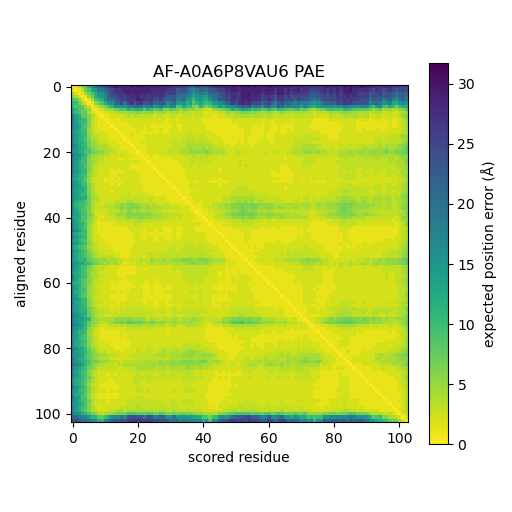092 1.00 92.25 100 LEU A O 1
ATOM 788 N N . THR A 1 101 ? -12.701 -10.093 8.233 1.00 87.81 101 THR A N 1
ATOM 789 C CA . THR A 1 101 ? -13.411 -11.050 9.107 1.00 87.81 101 THR A CA 1
ATOM 790 C C . THR A 1 101 ? -12.885 -11.046 10.555 1.00 87.81 101 THR A C 1
ATOM 792 O O . THR A 1 101 ? -13.466 -11.687 11.429 1.00 87.81 101 THR A O 1
ATOM 795 N N . LYS A 1 102 ? -11.746 -10.389 10.817 1.00 68.38 102 LYS A N 1
ATOM 796 C CA . LYS A 1 102 ? -11.088 -10.341 12.136 1.00 68.38 102 LYS A CA 1
ATOM 797 C C . LYS A 1 102 ? -11.367 -9.053 12.920 1.00 68.38 102 LYS A C 1
ATOM 799 O O . LYS A 1 102 ? -10.921 -8.982 14.066 1.00 68.38 102 LYS A O 1
ATOM 804 N N . ASN A 1 103 ? -12.051 -8.083 12.313 1.00 52.53 103 ASN A N 1
ATOM 805 C CA . ASN A 1 103 ? -12.465 -6.833 12.951 1.00 52.53 103 ASN A CA 1
ATOM 806 C C . ASN A 1 103 ? -13.864 -6.950 13.561 1.00 52.53 103 ASN A C 1
ATOM 808 O O . ASN A 1 103 ? -14.705 -7.677 12.986 1.00 52.53 103 ASN A O 1
#

Sequence (103 aa):
MDEVLQELEGLIFVVDSNDRERVAESSEELQKMLTEDELKDAVLLVFANKQDLPNALPVSELTEKLGLQALRNKNWHIQSTCATQGSGLYEGLNWLSEALTKN

Mean predicted aligned error: 4.5 Å

Radius of gyration: 14.23 Å; Cα contacts (8 Å, |Δi|>4): 159; chains: 1; bounding box: 44×26×31 Å

pLDDT: mean 91.99, std 11.84, range [46.34, 98.75]

Solvent-accessible surface area (backbone atoms only — not comparable to full-atom values): 5900 Å² total; per-residue (Å²): 131,81,79,81,76,71,73,39,64,64,44,81,46,78,40,62,25,55,45,71,81,53,43,58,59,52,23,53,52,49,56,53,53,58,68,37,78,56,38,57,82,20,33,38,42,34,33,38,24,43,60,83,44,95,70,30,54,53,65,69,58,48,38,59,64,52,46,55,82,72,48,79,90,48,59,68,49,76,28,65,18,25,77,94,79,49,46,39,52,62,62,44,51,50,50,50,55,56,56,59,72,72,107

Nearest PDB structures (foldseek):
  3o47-assembly1_A-2  TM=9.826E-01  e=3.757E-13  Homo sapiens
  3o47-assembly2_B-3  TM=9.803E-01  e=5.979E-13  Homo sapiens
  1upt-assembly1_A  TM=9.640E-01  e=1.134E-10  Homo sapiens
  1moz-assembly2_B  TM=9.866E-01  e=3.747E-10  Saccharomyces cerevisiae
  5di3-assembly1_A  TM=9.691E-01  e=1.084E-09  Chlamydomonas reinhardtii

Secondary structure (DSSP, 8-state):
---------EEEEEEETT-SSTHHHHHHHHHHHTTSGGGSS-EEEEEEE-TTSTTPPPHHHHHHHTTGGG-TTS-EEEEE-BTTTTBTHHHHHHHHHHHHTT-

Organism: Gymnodraco acuticeps (NCBI:txid8218)

InterPro domains:
  IPR006689 Small GTPase superfamily, ARF/SAR type [PF00025] (5-99)
  IPR024156 Small GTPase superfamily, ARF type [PTHR11711] (4-98)
  I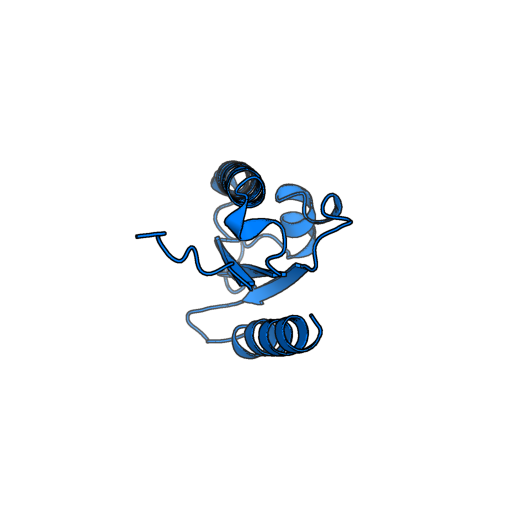PR027417 P-loop containing nucleoside triphosphate hydrolase [G3DSA:3.40.50.300] (1-103)
  IPR027417 P-loop containing nucleoside triphosphate hydrolase [SSF52540] (5-101)

Foldseek 3Di:
DDDPLDQAQADEAEDAQLCPPCLLVSLVVVVVVCPDPSCVAHAYEYEQEPLVDPNGHDQVVSCVSSVVVVPPPHHYDYFYYYVVVGPRVVVSVVVNVVSSVVD